Protein AF-A0A2D6R887-F1 (afdb_monomer)

pLDDT: mean 75.61, std 16.03, range [33.53, 92.69]

Sequence (94 aa):
MYEHYVKRRMNLAEIAKRLDQSHGISVSPQALYNWVKRFDLLKYRGKGRNLSGSGKKRPKSKMQLEVERQRRNKMKEVRMRKKDMNRRMGRGKR

Solvent-accessible surface area (backbone atoms only — not comparable to full-atom values): 5816 Å² total; per-residue (Å²): 131,83,83,77,68,69,91,62,69,51,47,56,62,57,51,28,53,47,35,30,75,76,69,70,44,82,54,54,45,66,57,52,49,52,49,28,68,74,68,71,55,69,68,42,65,94,47,72,67,76,65,82,78,75,58,78,77,72,84,73,52,74,67,58,53,50,54,53,50,51,53,52,51,53,52,50,50,54,52,50,53,54,51,52,51,53,56,57,66,61,63,76,77,120

Mean predicted aligned error: 15.7 Å

Foldseek 3Di:
DDPVPPPDADQLVVVQVVCCVPPVDRDDSVVVVVCCVVVVPDDHPPDDRPPVPVDPPPDDDPVRVVVVVVVVVVVVVVVVVVVVVVVVVVVVPD

Nearest PDB structures (foldseek):
  7viv-assembly1_A  TM=8.314E-01  e=7.205E+00  African swine fever virus

Radius of gyration: 24.61 Å; Cα contacts (8 Å, |Δi|>4): 41; chains: 1; bounding box: 57×42×53 Å

Structure (mmCIF, N/CA/C/O backbone):
data_AF-A0A2D6R887-F1
#
_entry.id   AF-A0A2D6R887-F1
#
loop_
_atom_site.group_PDB
_atom_site.id
_atom_site.type_symbol
_atom_site.label_atom_id
_atom_site.label_alt_id
_atom_site.label_comp_id
_atom_site.label_asym_id
_atom_site.label_entity_id
_atom_site.label_seq_id
_atom_site.pdbx_PDB_ins_code
_atom_site.Cartn_x
_atom_site.Cartn_y
_atom_site.Cartn_z
_atom_site.occupancy
_atom_site.B_iso_or_equiv
_atom_site.auth_seq_id
_atom_site.auth_comp_id
_atom_site.auth_asym_id
_atom_site.auth_atom_id
_atom_site.pdbx_PDB_model_num
ATOM 1 N N . MET A 1 1 ? -19.450 -14.106 1.589 1.00 35.28 1 MET A N 1
ATOM 2 C CA . MET A 1 1 ? -17.985 -13.886 1.551 1.00 35.28 1 MET A CA 1
ATOM 3 C C . MET A 1 1 ? -17.734 -12.407 1.268 1.00 35.28 1 MET A C 1
ATOM 5 O O . MET A 1 1 ? -18.006 -11.976 0.163 1.00 35.28 1 MET A O 1
ATOM 9 N N . TYR A 1 2 ? -17.319 -11.649 2.291 1.00 33.53 2 TYR A N 1
ATOM 10 C CA . TYR A 1 2 ? -16.849 -10.250 2.289 1.00 33.53 2 TYR A CA 1
ATOM 11 C C . TYR A 1 2 ? -17.041 -9.423 0.993 1.00 33.53 2 TYR A C 1
ATOM 13 O O . TYR A 1 2 ? -16.122 -9.283 0.188 1.00 33.53 2 TYR A O 1
ATOM 21 N N . GLU A 1 3 ? -18.194 -8.758 0.870 1.00 36.12 3 GLU A N 1
ATOM 22 C CA . GLU A 1 3 ? -18.466 -7.698 -0.122 1.00 36.12 3 GLU A CA 1
ATOM 23 C C . GLU A 1 3 ? -17.684 -6.391 0.132 1.00 36.12 3 GLU A C 1
ATOM 25 O O . GLU A 1 3 ? -17.777 -5.430 -0.628 1.00 36.12 3 GLU A O 1
ATOM 30 N N . HIS A 1 4 ? -16.842 -6.339 1.166 1.00 47.69 4 HIS A N 1
ATOM 31 C CA . HIS A 1 4 ? -16.047 -5.161 1.528 1.00 47.69 4 HIS A CA 1
ATOM 32 C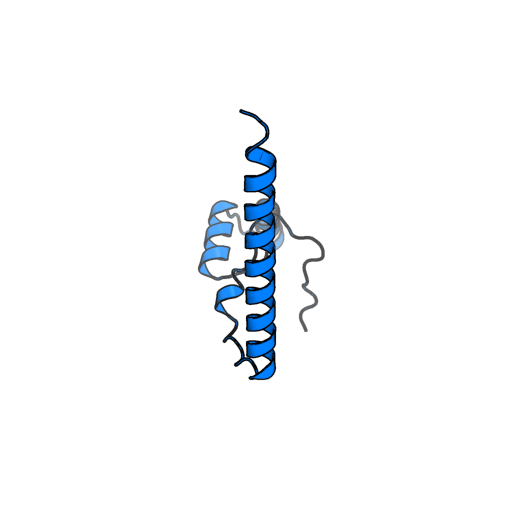 C . HIS A 1 4 ? -14.839 -4.909 0.611 1.00 47.69 4 HIS A C 1
ATOM 34 O O . HIS A 1 4 ? -13.887 -4.232 1.013 1.00 47.69 4 HIS A O 1
ATOM 40 N N . TYR A 1 5 ? -14.833 -5.432 -0.619 1.00 45.25 5 TYR A N 1
ATOM 41 C CA . TYR A 1 5 ? -13.819 -5.064 -1.598 1.00 45.25 5 TYR A CA 1
ATOM 42 C C . TYR A 1 5 ? -13.971 -3.582 -1.926 1.00 45.25 5 TYR A C 1
ATOM 44 O O . TYR A 1 5 ? -14.800 -3.158 -2.724 1.00 45.25 5 TYR A O 1
ATOM 52 N N . VAL A 1 6 ? -13.139 -2.799 -1.249 1.00 53.84 6 VAL A N 1
ATOM 53 C CA . VAL A 1 6 ? -12.869 -1.384 -1.450 1.00 53.84 6 VAL A CA 1
ATOM 54 C C . VAL A 1 6 ? -12.833 -1.084 -2.959 1.00 53.84 6 VAL A C 1
ATOM 56 O O . VAL A 1 6 ? -11.812 -1.300 -3.611 1.00 53.84 6 VAL A O 1
ATOM 59 N N . LYS A 1 7 ? -13.951 -0.587 -3.520 1.00 56.72 7 LYS A N 1
ATOM 60 C CA . LYS A 1 7 ? -14.083 -0.222 -4.950 1.00 56.72 7 LYS A CA 1
ATOM 61 C C . LYS A 1 7 ? -13.046 0.832 -5.369 1.00 56.72 7 LYS A C 1
ATOM 63 O O . LYS A 1 7 ? -12.693 0.926 -6.540 1.00 56.72 7 LYS A O 1
ATOM 68 N N . ARG A 1 8 ? -12.515 1.603 -4.409 1.00 62.12 8 ARG A N 1
ATOM 69 C CA . ARG A 1 8 ? -11.502 2.647 -4.610 1.00 62.12 8 ARG A CA 1
ATOM 70 C C . ARG A 1 8 ? -10.511 2.667 -3.450 1.00 62.12 8 ARG A C 1
ATOM 72 O O . ARG A 1 8 ? -10.917 2.869 -2.313 1.00 62.12 8 ARG A O 1
ATOM 79 N N . ARG A 1 9 ? -9.214 2.468 -3.723 1.00 67.25 9 ARG A N 1
ATOM 80 C CA . ARG A 1 9 ? -8.165 2.517 -2.683 1.00 67.25 9 ARG A CA 1
ATOM 81 C C . ARG A 1 9 ? -8.167 3.892 -2.012 1.00 67.25 9 ARG A C 1
ATOM 83 O O . ARG A 1 9 ? -7.818 4.869 -2.672 1.00 67.25 9 ARG A O 1
ATOM 90 N N . MET A 1 10 ? -8.509 3.936 -0.727 1.00 72.44 10 MET A N 1
ATOM 91 C CA . MET A 1 10 ? -8.418 5.156 0.073 1.00 72.44 10 MET A CA 1
ATOM 92 C C . MET A 1 10 ? -6.961 5.450 0.440 1.00 72.44 10 MET A C 1
ATOM 94 O O . MET A 1 10 ? -6.133 4.536 0.583 1.00 72.44 10 MET A O 1
ATOM 98 N N . ASN A 1 11 ? -6.638 6.733 0.556 1.00 80.19 11 ASN A N 1
ATOM 99 C CA . ASN A 1 11 ? -5.388 7.164 1.175 1.00 80.19 11 ASN A CA 1
ATOM 100 C C . ASN A 1 11 ? -5.512 7.107 2.717 1.00 80.19 11 ASN A C 1
ATOM 102 O O . ASN A 1 11 ? -6.607 6.978 3.260 1.00 80.19 11 ASN A O 1
ATOM 106 N N . LEU A 1 12 ? -4.390 7.170 3.441 1.00 82.38 12 LEU A N 1
ATOM 107 C CA . LEU A 1 12 ? -4.398 7.063 4.910 1.00 82.38 12 LEU A CA 1
ATOM 108 C C . LEU A 1 12 ? -5.164 8.209 5.591 1.00 82.38 12 LEU A C 1
ATOM 110 O O . LEU A 1 12 ? -5.765 7.996 6.638 1.00 82.38 12 LEU A O 1
ATOM 114 N N . ALA A 1 13 ? -5.168 9.403 4.994 1.00 86.00 13 ALA A N 1
ATOM 115 C CA . ALA A 1 13 ? -5.872 10.562 5.538 1.00 86.00 13 ALA A CA 1
ATOM 116 C C . ALA A 1 13 ? -7.399 10.405 5.447 1.00 86.00 13 ALA A C 1
ATOM 118 O O . ALA A 1 13 ? -8.113 10.739 6.385 1.00 86.00 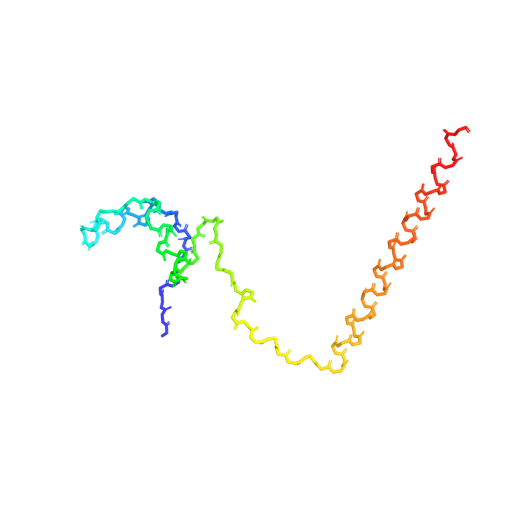13 ALA A O 1
ATOM 119 N N . GLU A 1 14 ? -7.903 9.851 4.347 1.00 84.94 14 GLU A N 1
ATOM 120 C CA . GLU A 1 14 ? -9.316 9.513 4.162 1.00 84.94 14 GLU A CA 1
ATOM 121 C C . GLU A 1 14 ? -9.766 8.442 5.155 1.00 84.94 14 GLU A C 1
ATOM 123 O O . GLU A 1 14 ? -10.853 8.545 5.715 1.00 84.94 14 GLU A O 1
ATOM 128 N N . ILE A 1 15 ? -8.920 7.438 5.412 1.00 84.50 15 ILE A N 1
ATOM 129 C CA . ILE A 1 15 ? -9.219 6.400 6.404 1.00 84.50 15 ILE A CA 1
ATOM 130 C C . ILE A 1 15 ? -9.274 7.009 7.809 1.00 84.50 15 ILE A C 1
ATOM 132 O O . ILE A 1 15 ? -10.218 6.728 8.539 1.00 84.50 15 ILE A O 1
ATOM 136 N N . ALA A 1 16 ? -8.318 7.873 8.166 1.00 88.75 16 ALA A N 1
ATOM 137 C CA . ALA A 1 16 ? -8.324 8.574 9.450 1.00 88.75 16 ALA A CA 1
ATOM 138 C C . ALA A 1 16 ? -9.598 9.419 9.638 1.00 88.75 16 ALA A C 1
ATOM 140 O O . ALA A 1 16 ? -10.270 9.285 10.654 1.00 88.75 16 ALA A O 1
ATOM 141 N N . LYS A 1 17 ? -9.997 10.202 8.623 1.00 90.44 17 LYS A N 1
ATOM 142 C CA . LYS A 1 17 ? -11.255 10.973 8.651 1.00 90.44 17 LYS A CA 1
ATOM 143 C C . LYS A 1 17 ? -12.482 10.082 8.819 1.00 90.44 17 LYS A C 1
ATOM 145 O O . LYS A 1 17 ? -13.403 10.423 9.548 1.00 90.44 17 LYS A O 1
ATOM 150 N N . ARG A 1 18 ? -12.510 8.936 8.140 1.00 87.88 18 ARG A N 1
ATOM 151 C CA . ARG A 1 18 ? -13.642 8.012 8.224 1.00 87.88 18 ARG A CA 1
ATOM 152 C C . ARG A 1 18 ? -13.730 7.346 9.593 1.00 87.88 18 ARG A C 1
ATOM 154 O O . ARG A 1 18 ? -14.837 7.157 10.084 1.00 87.88 18 ARG A O 1
ATOM 161 N N . LEU A 1 19 ? -12.597 6.994 10.199 1.00 87.44 19 LEU A N 1
ATOM 162 C CA . LEU A 1 19 ? -12.544 6.447 11.558 1.00 87.44 19 LEU A CA 1
ATOM 163 C C . LEU A 1 19 ? -13.058 7.449 12.593 1.00 87.44 19 LEU A C 1
ATOM 165 O O . LEU A 1 19 ? -13.815 7.064 13.481 1.00 87.44 19 LEU A O 1
ATOM 169 N N . ASP A 1 20 ? -12.724 8.723 12.417 1.00 92.56 20 ASP A N 1
ATOM 170 C CA . ASP A 1 20 ? -13.250 9.809 13.238 1.00 92.56 20 ASP A CA 1
ATOM 171 C C . ASP A 1 20 ? -14.777 9.943 13.072 1.00 92.56 20 ASP A C 1
ATOM 173 O O . ASP A 1 20 ? -15.528 9.848 14.035 1.00 92.56 20 ASP A O 1
ATOM 177 N N . GLN A 1 21 ? -15.268 10.003 11.830 1.00 91.50 21 GLN A N 1
ATOM 178 C CA . GLN A 1 21 ? -16.700 10.156 11.533 1.00 91.50 21 GLN A CA 1
ATOM 179 C C . GLN A 1 21 ? -17.580 8.967 11.947 1.00 91.50 21 GLN A C 1
ATOM 181 O O . GLN A 1 21 ? -18.733 9.159 12.314 1.00 91.50 21 GLN A O 1
ATOM 186 N N . SER A 1 22 ? -17.083 7.734 11.812 1.00 91.44 22 SER A N 1
ATOM 187 C CA . SER A 1 22 ? -17.892 6.521 12.029 1.00 91.44 22 SER A CA 1
ATOM 188 C C . SER A 1 22 ? -17.759 5.934 13.428 1.00 91.44 22 SER A C 1
ATOM 190 O O . SER A 1 22 ? -18.692 5.295 13.908 1.00 91.44 22 SER A O 1
ATOM 192 N N . HIS A 1 23 ? -16.606 6.128 14.068 1.00 90.88 23 HIS A N 1
ATOM 193 C CA . HIS A 1 23 ? -16.276 5.486 15.337 1.00 90.88 23 HIS A CA 1
ATOM 194 C C . HIS A 1 23 ? -15.752 6.469 16.392 1.00 90.88 23 HIS A C 1
ATOM 196 O O . HIS A 1 23 ? -15.405 6.031 17.485 1.00 90.88 23 HIS A O 1
ATOM 202 N N . GLY A 1 24 ? -15.668 7.773 16.091 1.00 91.81 24 GLY A N 1
ATOM 203 C CA . GLY A 1 24 ? -15.103 8.774 17.002 1.00 91.81 24 GLY A CA 1
ATOM 204 C C . GLY A 1 24 ? -13.611 8.567 17.278 1.00 91.81 24 GLY A C 1
ATOM 205 O O . GLY A 1 24 ? -13.097 9.027 18.295 1.00 91.81 24 GLY A O 1
ATOM 206 N N . ILE A 1 25 ? -12.909 7.820 16.418 1.00 90.19 25 ILE A N 1
ATOM 207 C CA . ILE A 1 25 ? -11.495 7.494 16.612 1.00 90.19 25 ILE A CA 1
ATOM 208 C C . ILE A 1 25 ? -10.649 8.529 15.877 1.00 90.19 25 ILE A C 1
ATOM 210 O O . ILE A 1 25 ? -10.371 8.395 14.682 1.00 90.19 25 ILE A O 1
ATOM 214 N N . SER A 1 26 ? -10.182 9.530 16.620 1.00 92.19 26 SER A N 1
ATOM 215 C CA . SER A 1 26 ? -9.204 10.494 16.122 1.00 92.19 26 SER A CA 1
ATOM 216 C C . SER A 1 26 ? -7.800 9.886 16.146 1.00 92.19 26 SER A C 1
ATOM 218 O O . SER A 1 26 ? -7.247 9.564 17.199 1.00 92.19 26 SER A O 1
ATOM 220 N N . VAL A 1 27 ? -7.216 9.683 14.964 1.00 90.12 27 VAL A N 1
ATOM 221 C CA . VAL A 1 27 ? -5.890 9.075 14.804 1.00 90.12 27 VAL A CA 1
ATOM 222 C C . VAL A 1 27 ? -5.111 9.764 13.691 1.00 90.12 27 VAL A C 1
ATOM 224 O O . VAL A 1 27 ? -5.651 10.090 12.633 1.00 90.12 27 VAL A O 1
ATOM 227 N N . SER A 1 28 ? -3.809 9.971 13.898 1.00 91.12 28 SER A N 1
ATOM 228 C CA . SER A 1 28 ? -2.959 10.541 12.854 1.00 91.12 28 SER A CA 1
ATOM 229 C C . SER A 1 28 ? -2.747 9.539 11.706 1.00 91.12 28 SER A C 1
ATOM 231 O O . SER A 1 28 ? -2.632 8.330 11.944 1.00 91.12 28 SER A O 1
ATOM 233 N N . PRO A 1 29 ? -2.597 10.002 10.449 1.00 87.94 29 PRO A N 1
ATOM 234 C CA . PRO A 1 29 ? -2.290 9.115 9.323 1.00 87.94 29 PRO A CA 1
ATOM 235 C C . PRO A 1 29 ? -1.022 8.273 9.542 1.00 87.94 29 PRO A C 1
ATOM 237 O O . PRO A 1 29 ? -0.930 7.144 9.059 1.00 87.94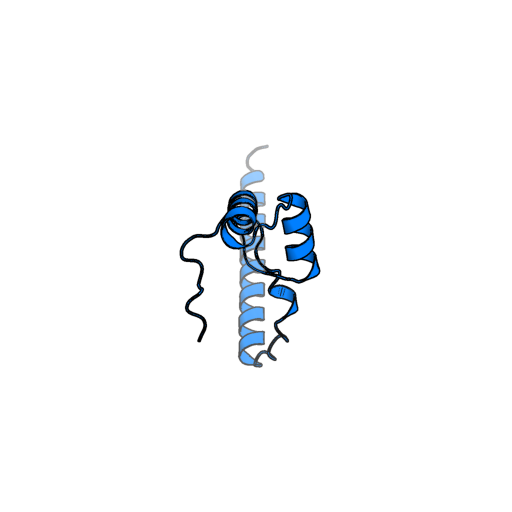 29 PRO A O 1
ATOM 240 N N . GLN A 1 30 ? -0.053 8.800 10.300 1.00 86.00 30 GLN A N 1
ATOM 241 C CA . GLN A 1 30 ? 1.190 8.107 10.634 1.00 86.00 30 GLN A CA 1
ATOM 242 C C . GLN A 1 30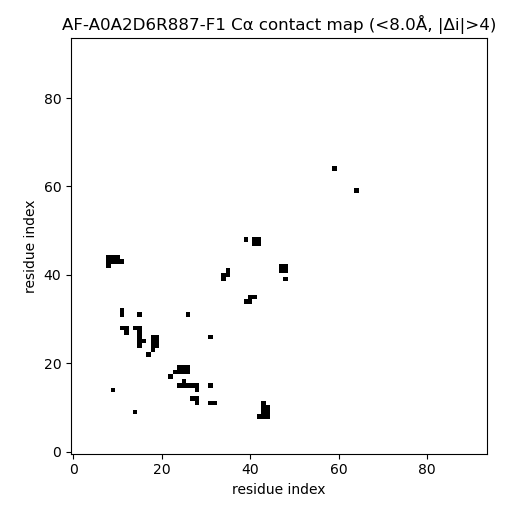 ? 0.980 6.969 11.646 1.00 86.00 30 GLN A C 1
ATOM 244 O O . GLN A 1 30 ? 1.561 5.894 11.492 1.00 86.00 30 GLN A O 1
ATOM 249 N N . ALA A 1 31 ? 0.137 7.168 12.662 1.00 87.94 31 ALA A N 1
ATOM 250 C CA . ALA A 1 31 ? -0.231 6.102 13.593 1.00 87.94 31 ALA A CA 1
ATOM 251 C C . ALA A 1 31 ? -1.003 4.989 12.869 1.00 87.94 31 ALA A C 1
ATOM 253 O O . ALA A 1 31 ? -0.684 3.808 13.025 1.00 87.94 31 ALA A O 1
ATOM 254 N N . LEU A 1 32 ? -1.917 5.374 11.974 1.00 86.50 32 LEU A N 1
ATOM 255 C CA . LEU A 1 32 ? -2.643 4.442 11.118 1.00 86.50 32 LEU A CA 1
ATOM 256 C C . LEU A 1 32 ? -1.689 3.616 10.237 1.00 86.50 32 LEU A C 1
ATOM 258 O O . LEU A 1 32 ? -1.813 2.396 10.151 1.00 86.50 32 LEU A O 1
ATOM 262 N N . TYR A 1 33 ? -0.680 4.259 9.642 1.00 83.25 33 TYR A N 1
ATOM 263 C CA . TYR A 1 33 ? 0.384 3.579 8.902 1.00 83.25 33 TYR A CA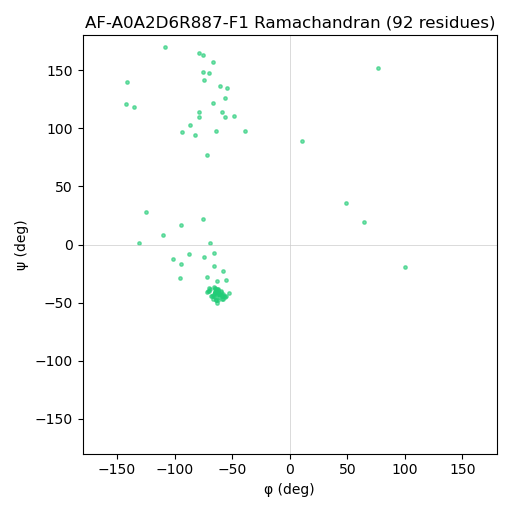 1
ATOM 264 C C . TYR A 1 33 ? 1.133 2.548 9.761 1.00 83.25 33 TYR A C 1
ATOM 266 O O . TYR A 1 33 ? 1.385 1.428 9.306 1.00 83.25 33 TYR A O 1
ATOM 274 N N . ASN A 1 34 ? 1.477 2.904 11.000 1.00 84.69 34 ASN A N 1
ATOM 275 C CA . ASN A 1 34 ? 2.190 2.013 11.913 1.00 84.69 34 ASN A CA 1
ATOM 276 C C . ASN A 1 34 ? 1.353 0.778 12.272 1.00 84.69 34 ASN A C 1
ATOM 278 O O . ASN A 1 34 ? 1.889 -0.329 12.291 1.00 84.69 34 ASN A O 1
ATOM 282 N N . TRP A 1 35 ? 0.047 0.937 12.500 1.00 84.06 35 TRP A N 1
ATOM 283 C CA . TRP A 1 35 ? -0.862 -0.183 12.764 1.00 84.06 35 TRP A CA 1
ATOM 284 C C . TRP A 1 35 ? -1.022 -1.089 11.551 1.00 84.06 35 TRP A C 1
ATOM 286 O O . TRP A 1 35 ? -0.857 -2.302 11.664 1.00 84.06 35 TRP A O 1
ATOM 296 N N . VAL A 1 36 ? -1.248 -0.500 10.376 1.00 78.44 36 VAL A N 1
ATOM 297 C CA . VAL A 1 36 ? -1.328 -1.234 9.108 1.00 78.44 36 VAL A CA 1
ATOM 298 C C . VAL A 1 36 ? -0.065 -2.062 8.875 1.00 78.44 36 VAL A C 1
ATOM 300 O O . VAL A 1 36 ? -0.153 -3.240 8.537 1.00 78.44 36 VAL A O 1
ATOM 303 N N . LYS A 1 37 ? 1.115 -1.478 9.117 1.00 76.19 37 LYS A N 1
ATOM 304 C CA . LYS A 1 37 ? 2.401 -2.175 8.995 1.00 76.19 37 LYS A CA 1
ATOM 305 C C . LYS A 1 37 ? 2.572 -3.281 10.041 1.00 76.19 37 LYS A C 1
ATOM 307 O O . LYS A 1 37 ? 3.071 -4.348 9.700 1.00 76.19 37 LYS A O 1
ATOM 312 N N . ARG A 1 38 ? 2.210 -3.024 11.302 1.00 78.38 38 ARG A N 1
ATOM 313 C CA . ARG A 1 38 ? 2.411 -3.953 12.427 1.00 78.38 38 ARG A CA 1
ATOM 314 C C . ARG A 1 38 ? 1.500 -5.177 12.347 1.00 78.38 38 ARG A C 1
ATOM 316 O O . ARG A 1 38 ? 1.935 -6.267 12.693 1.00 78.38 38 ARG A O 1
ATOM 323 N N . PHE A 1 39 ? 0.264 -4.992 11.897 1.00 77.00 39 PHE A N 1
ATOM 324 C CA . PHE A 1 39 ? -0.777 -6.021 11.920 1.00 77.00 39 PHE A CA 1
ATOM 325 C C . PHE A 1 39 ? -1.146 -6.549 10.513 1.00 77.00 39 PHE A C 1
ATOM 327 O O . PHE A 1 39 ? -2.117 -7.285 10.374 1.00 77.00 39 PHE A O 1
ATOM 334 N N . ASP A 1 40 ? -0.397 -6.165 9.467 1.00 70.38 40 ASP A N 1
ATOM 335 C CA . ASP A 1 40 ? -0.667 -6.465 8.040 1.00 70.38 40 ASP A CA 1
ATOM 336 C C . ASP A 1 40 ? -2.120 -6.156 7.604 1.00 70.38 40 ASP A C 1
ATOM 338 O O . ASP A 1 40 ? -2.736 -6.849 6.783 1.00 70.38 40 ASP A O 1
ATOM 342 N N . LEU A 1 41 ? -2.687 -5.084 8.169 1.00 67.31 41 LEU A N 1
ATOM 343 C CA . LEU A 1 41 ? -4.067 -4.662 7.938 1.00 67.31 41 LEU A CA 1
ATOM 344 C C . LEU A 1 41 ? -4.153 -3.859 6.627 1.00 67.31 41 LEU A C 1
ATOM 346 O O . LEU A 1 41 ? -3.987 -2.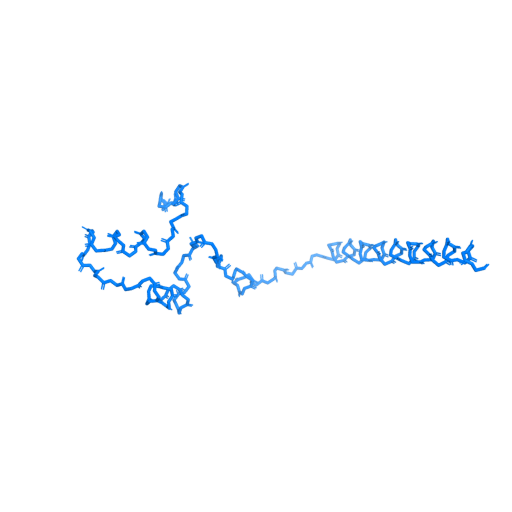650 6.617 1.00 67.31 41 LEU A O 1
ATOM 350 N N . LEU A 1 42 ? -4.485 -4.524 5.517 1.00 65.31 42 LEU A N 1
ATOM 351 C CA . LEU A 1 42 ? -4.980 -3.936 4.252 1.00 65.31 42 LEU A CA 1
ATOM 352 C C . LEU A 1 42 ? -4.017 -3.230 3.263 1.00 65.31 42 LEU A C 1
ATOM 354 O O . LEU A 1 42 ? -2.996 -2.626 3.574 1.00 65.31 42 LEU A O 1
ATOM 358 N N . LYS A 1 43 ? -4.446 -3.307 1.988 1.00 61.25 43 LYS A N 1
ATOM 359 C CA . LYS A 1 43 ? -3.918 -2.613 0.800 1.00 61.25 43 LYS A CA 1
ATOM 360 C C . LYS A 1 43 ? -4.421 -1.160 0.772 1.00 61.25 43 LYS A C 1
ATOM 362 O O . LYS A 1 43 ? -5.585 -0.940 0.443 1.00 61.25 43 LYS A O 1
ATOM 367 N N . TYR A 1 44 ? -3.554 -0.176 0.994 1.00 62.12 44 TYR A N 1
ATOM 368 C CA . TYR A 1 44 ? -3.854 1.242 0.743 1.00 62.12 44 TYR A CA 1
ATOM 369 C C . TYR A 1 44 ? -3.083 1.761 -0.487 1.00 62.12 44 TYR A C 1
ATOM 371 O O . TYR A 1 44 ? -2.246 1.062 -1.072 1.00 62.12 44 TYR A O 1
ATOM 379 N N . ARG A 1 45 ? -3.403 2.966 -0.978 1.00 51.72 45 ARG A N 1
ATOM 380 C CA . ARG A 1 45 ? -2.702 3.551 -2.139 1.00 51.72 45 ARG A CA 1
ATOM 381 C C . ARG A 1 45 ? -1.239 3.848 -1.766 1.00 51.72 45 ARG A C 1
ATOM 383 O O . ARG A 1 45 ? -0.988 4.594 -0.832 1.00 51.72 45 ARG A O 1
ATOM 390 N N . GLY A 1 46 ? -0.279 3.269 -2.494 1.00 54.75 46 GLY A N 1
ATOM 391 C CA . GLY A 1 46 ? 1.160 3.531 -2.311 1.00 54.75 46 GLY A CA 1
ATOM 392 C C . GLY A 1 46 ? 1.946 2.484 -1.508 1.00 54.75 46 GLY A C 1
ATOM 393 O O . GLY A 1 46 ? 3.153 2.393 -1.698 1.00 54.75 46 GLY A O 1
ATOM 394 N N . LYS A 1 47 ? 1.300 1.624 -0.705 1.00 56.09 47 LYS A N 1
ATOM 395 C CA . LYS A 1 47 ? 1.914 0.370 -0.228 1.00 56.09 47 LYS A CA 1
ATOM 396 C C . LYS A 1 47 ? 0.941 -0.792 -0.354 1.00 56.09 47 LYS A C 1
ATOM 398 O O . LYS A 1 47 ? -0.145 -0.798 0.219 1.00 56.09 47 LYS A O 1
ATOM 403 N N . GLY A 1 48 ? 1.337 -1.776 -1.156 1.00 55.81 48 GLY A N 1
ATOM 404 C CA . GLY A 1 48 ? 0.672 -3.072 -1.182 1.00 55.81 48 GLY A CA 1
ATOM 405 C C . GLY A 1 48 ? 1.054 -3.903 0.042 1.00 55.81 48 GLY A C 1
ATOM 406 O O . GLY A 1 48 ? 2.064 -3.639 0.690 1.00 55.81 48 GLY A O 1
ATOM 407 N N . ARG A 1 49 ? 0.269 -4.945 0.320 1.00 55.41 49 ARG A N 1
ATOM 408 C CA . ARG A 1 49 ? 0.698 -6.028 1.213 1.00 55.41 49 ARG A CA 1
ATOM 409 C C . ARG A 1 49 ? 1.950 -6.683 0.623 1.00 55.41 49 ARG A C 1
ATOM 411 O O . ARG A 1 49 ? 1.968 -6.963 -0.580 1.00 55.41 49 ARG A O 1
ATOM 418 N N . ASN A 1 50 ? 2.958 -6.969 1.448 1.00 57.25 50 ASN A N 1
ATOM 419 C CA . ASN A 1 50 ? 4.070 -7.840 1.061 1.00 57.25 50 ASN 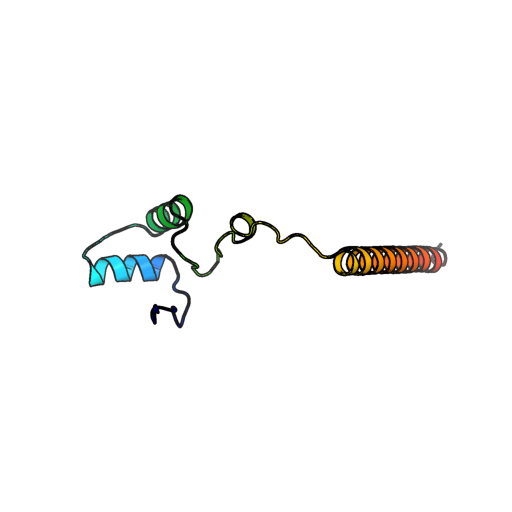A CA 1
ATOM 420 C C . ASN A 1 50 ? 3.559 -9.288 0.996 1.00 57.25 50 ASN A C 1
ATOM 422 O O . ASN A 1 50 ? 3.799 -10.109 1.874 1.00 57.25 50 ASN A O 1
ATOM 426 N N . LEU A 1 51 ? 2.835 -9.609 -0.079 1.00 54.44 51 LEU A N 1
ATOM 427 C CA . LEU A 1 51 ? 2.313 -10.954 -0.352 1.00 54.44 51 LEU A CA 1
ATOM 428 C C . LEU A 1 51 ? 3.430 -11.979 -0.623 1.00 54.44 51 LEU A C 1
ATOM 430 O O . LEU A 1 51 ? 3.159 -13.172 -0.727 1.00 54.44 51 LEU A O 1
ATOM 434 N N . SER A 1 52 ? 4.685 -11.533 -0.723 1.00 56.66 52 SER A N 1
ATOM 435 C CA . SER A 1 52 ? 5.856 -12.386 -0.928 1.00 56.66 52 SER A CA 1
ATOM 436 C C . SER A 1 52 ? 6.155 -13.321 0.250 1.00 56.66 52 SER A C 1
ATOM 438 O O . SER A 1 52 ? 6.854 -14.309 0.043 1.00 56.66 52 SER A O 1
ATOM 440 N N . GLY A 1 53 ? 5.627 -13.048 1.452 1.00 54.94 53 GLY A N 1
ATOM 441 C CA . GLY A 1 53 ? 5.878 -13.857 2.654 1.00 54.94 53 GLY A CA 1
ATOM 442 C C . GLY A 1 53 ? 4.847 -14.952 2.957 1.00 54.94 53 GLY A C 1
ATOM 443 O O . GLY A 1 53 ? 5.141 -15.852 3.733 1.00 54.94 53 GLY A O 1
ATOM 444 N N . SER A 1 54 ? 3.648 -14.907 2.362 1.00 52.19 54 SER A N 1
ATOM 445 C CA . SER A 1 54 ? 2.530 -15.789 2.760 1.00 52.19 54 SER A CA 1
ATOM 446 C C . SER A 1 54 ? 2.303 -16.984 1.821 1.00 52.19 54 SER A C 1
ATOM 448 O O . SER A 1 54 ? 1.620 -17.944 2.170 1.00 52.19 54 SER A O 1
ATOM 450 N N . GLY A 1 55 ? 2.921 -16.998 0.640 1.00 56.97 55 GLY A N 1
ATOM 451 C CA . GLY A 1 55 ? 2.876 -18.168 -0.230 1.00 56.97 55 GLY A CA 1
ATOM 452 C C . GLY A 1 55 ? 3.981 -19.154 0.128 1.00 56.97 55 GLY A C 1
ATOM 453 O O . GLY A 1 55 ? 5.114 -18.954 -0.310 1.00 56.97 55 GLY A O 1
ATOM 454 N N . LYS A 1 56 ? 3.672 -20.260 0.828 1.00 62.09 56 LYS A N 1
ATOM 455 C CA . LYS A 1 56 ? 4.497 -21.479 0.706 1.00 62.09 56 LYS A CA 1
ATOM 456 C C . LYS A 1 56 ? 4.667 -21.718 -0.795 1.00 62.09 56 LYS A C 1
ATOM 458 O O . LYS A 1 56 ? 3.678 -21.974 -1.484 1.00 62.09 56 LYS A O 1
ATOM 463 N N . LYS A 1 57 ? 5.882 -21.536 -1.330 1.00 65.12 57 LYS A N 1
ATOM 464 C CA . LYS A 1 57 ? 6.150 -21.743 -2.759 1.00 65.12 57 LYS A CA 1
ATOM 465 C C . LYS A 1 57 ? 5.729 -23.173 -3.072 1.00 65.12 57 LYS A C 1
ATOM 467 O O . LYS A 1 57 ? 6.355 -24.109 -2.584 1.00 65.12 57 LYS A O 1
ATOM 472 N N . ARG A 1 58 ? 4.641 -23.334 -3.831 1.00 73.44 58 ARG A N 1
ATOM 473 C CA . ARG A 1 58 ? 4.198 -24.655 -4.276 1.00 73.44 58 ARG A CA 1
ATOM 474 C C . ARG A 1 58 ? 5.377 -25.330 -4.988 1.00 73.44 58 ARG A C 1
ATOM 476 O O . ARG A 1 58 ? 6.048 -24.651 -5.775 1.00 73.44 58 ARG A O 1
ATOM 483 N N . PRO A 1 59 ? 5.664 -26.611 -4.701 1.00 78.88 59 PRO A N 1
ATOM 484 C CA . PRO A 1 59 ? 6.724 -27.324 -5.395 1.00 78.88 59 PRO A CA 1
ATOM 485 C C . PRO A 1 59 ? 6.442 -27.272 -6.899 1.00 78.88 59 PRO A C 1
ATOM 487 O O . PRO A 1 59 ? 5.338 -27.581 -7.348 1.00 78.88 59 PRO A O 1
ATOM 490 N N . LYS A 1 60 ? 7.423 -26.798 -7.671 1.00 81.81 60 LYS A N 1
ATOM 491 C CA . LYS A 1 60 ? 7.315 -26.720 -9.131 1.00 81.81 60 LYS A CA 1
ATOM 492 C C . LYS A 1 60 ? 7.448 -28.122 -9.712 1.00 81.81 60 LYS A C 1
ATOM 494 O O . LYS A 1 60 ? 8.282 -28.900 -9.249 1.00 81.81 60 LYS A O 1
ATOM 499 N N . SER A 1 61 ? 6.671 -28.436 -10.745 1.00 86.25 61 SER A N 1
ATOM 500 C CA . SER A 1 61 ? 6.842 -29.703 -11.464 1.00 86.25 61 SER A CA 1
ATOM 501 C C . SER A 1 61 ? 8.189 -29.736 -12.204 1.00 86.25 61 SER A C 1
ATOM 503 O O . SER A 1 61 ? 8.754 -28.688 -12.535 1.00 86.25 61 SER A O 1
ATOM 505 N N . LYS A 1 62 ? 8.703 -30.938 -12.511 1.00 89.00 62 LYS A N 1
ATOM 506 C CA . LYS A 1 62 ? 9.959 -31.107 -13.275 1.00 89.00 62 LYS A CA 1
ATOM 507 C C . LYS A 1 62 ? 9.933 -30.329 -14.600 1.00 89.00 62 LYS A C 1
ATOM 509 O O . LYS A 1 62 ? 10.891 -29.637 -14.928 1.00 89.00 62 LYS A O 1
ATOM 514 N N . MET A 1 63 ? 8.799 -30.356 -15.302 1.00 88.38 63 MET A N 1
ATOM 515 C CA . MET A 1 63 ? 8.604 -29.621 -16.556 1.00 88.38 63 MET A CA 1
ATOM 516 C C . MET A 1 63 ? 8.649 -28.096 -16.362 1.00 88.38 63 MET A C 1
ATOM 518 O O . MET A 1 63 ? 9.262 -27.392 -17.159 1.00 88.38 63 MET A O 1
ATOM 522 N N . GLN A 1 64 ? 8.056 -27.568 -15.285 1.00 85.81 64 GLN A N 1
ATOM 523 C CA . GLN A 1 64 ? 8.112 -26.130 -14.986 1.00 85.81 64 GLN A CA 1
ATOM 524 C C . GLN A 1 64 ? 9.544 -25.651 -14.718 1.00 85.81 64 GLN A C 1
ATOM 526 O O . GLN A 1 64 ? 9.922 -24.560 -15.149 1.00 85.81 64 GLN A O 1
ATOM 531 N N . LEU A 1 65 ? 10.347 -26.464 -14.029 1.00 87.38 65 LEU A N 1
ATOM 532 C CA . LEU A 1 65 ? 11.756 -26.160 -13.775 1.00 87.38 65 LEU A CA 1
ATOM 533 C C . LEU A 1 65 ? 12.574 -26.125 -15.071 1.00 87.38 65 LEU A C 1
ATOM 535 O O . LEU A 1 65 ? 13.393 -25.220 -15.247 1.00 87.38 65 LEU A O 1
ATOM 539 N N . GLU A 1 66 ? 12.322 -27.060 -15.987 1.00 89.44 66 GLU A N 1
ATOM 540 C CA . GLU A 1 66 ? 13.020 -27.127 -17.273 1.00 89.44 66 GLU A CA 1
ATOM 541 C C . GLU A 1 66 ? 12.664 -25.939 -18.179 1.00 89.44 66 GLU A C 1
ATOM 543 O O . GLU A 1 66 ? 13.546 -25.266 -18.712 1.00 89.44 66 GLU A O 1
ATOM 548 N N . VAL A 1 67 ? 11.381 -25.574 -18.263 1.00 91.19 67 VAL A N 1
ATOM 549 C CA . VAL A 1 67 ? 10.934 -24.398 -19.030 1.00 91.19 67 VAL A CA 1
ATOM 550 C C . VAL A 1 67 ? 11.553 -23.105 -18.486 1.00 91.19 67 VAL A C 1
ATOM 552 O O . VAL A 1 67 ? 11.998 -22.248 -19.255 1.00 91.19 67 VAL A O 1
ATOM 555 N N . GLU A 1 68 ? 11.636 -22.945 -17.162 1.00 89.19 68 GLU A N 1
ATOM 556 C CA . GLU A 1 68 ? 12.311 -21.789 -16.562 1.00 89.19 68 GLU A CA 1
ATOM 557 C C . GLU A 1 68 ? 13.812 -21.759 -16.856 1.00 89.19 68 GLU A C 1
ATOM 559 O O . GLU A 1 68 ? 14.373 -20.679 -17.071 1.00 89.19 68 GLU A O 1
ATOM 564 N N . ARG A 1 69 ? 14.465 -22.924 -16.873 1.00 90.62 69 ARG A N 1
ATOM 565 C CA . ARG A 1 69 ? 15.882 -23.057 -17.220 1.00 90.62 69 ARG A CA 1
ATOM 566 C C . ARG A 1 69 ? 16.125 -22.648 -18.671 1.00 90.62 69 ARG A C 1
ATOM 568 O O . ARG A 1 69 ? 16.986 -21.805 -18.926 1.00 90.62 69 ARG A O 1
ATOM 575 N N . GLN A 1 70 ? 15.314 -23.147 -19.600 1.00 90.25 70 GLN A N 1
ATOM 576 C CA . GLN A 1 70 ? 15.398 -22.784 -21.015 1.00 90.25 70 GLN A CA 1
ATOM 577 C C . GLN A 1 70 ? 15.150 -21.289 -21.244 1.00 90.25 70 GLN A C 1
ATOM 579 O O . GLN A 1 70 ? 15.912 -20.641 -21.965 1.00 90.25 70 GLN A O 1
ATOM 584 N N . ARG A 1 71 ? 14.141 -20.701 -20.583 1.00 91.62 71 ARG A N 1
ATOM 585 C CA . ARG A 1 71 ? 13.880 -19.251 -20.649 1.00 91.62 71 ARG A CA 1
ATOM 586 C C . ARG A 1 71 ? 15.077 -18.434 -20.165 1.00 91.62 71 ARG A C 1
ATOM 588 O O . ARG A 1 71 ? 15.463 -17.476 -20.832 1.00 91.62 71 ARG A O 1
ATOM 595 N N . ARG A 1 72 ? 15.702 -18.821 -19.045 1.00 91.00 72 ARG A N 1
ATOM 596 C CA . ARG A 1 72 ? 16.911 -18.147 -18.539 1.00 91.00 72 ARG A CA 1
ATOM 597 C C . ARG A 1 72 ? 18.078 -18.252 -19.516 1.00 91.00 72 ARG A C 1
ATOM 599 O O . ARG A 1 72 ? 18.761 -17.254 -19.734 1.00 91.00 72 ARG A O 1
ATOM 606 N N . ASN A 1 73 ? 18.294 -19.420 -20.114 1.00 92.06 73 ASN A N 1
ATOM 607 C CA . ASN A 1 73 ? 19.379 -19.626 -21.073 1.00 92.06 73 ASN A CA 1
ATOM 608 C C . ASN A 1 73 ? 19.185 -18.776 -22.335 1.00 92.06 73 ASN A C 1
ATOM 610 O O . ASN A 1 73 ? 20.102 -18.049 -22.712 1.00 92.06 73 ASN A O 1
ATOM 614 N N . LYS A 1 74 ? 17.969 -18.742 -22.900 1.00 91.81 74 LYS A N 1
ATOM 615 C CA . LYS A 1 74 ? 17.641 -17.863 -24.037 1.00 91.81 74 LYS A CA 1
ATOM 616 C C . LYS A 1 74 ? 17.876 -16.387 -23.714 1.00 91.81 74 LYS A C 1
ATOM 618 O O . LYS A 1 74 ? 18.455 -15.663 -24.517 1.00 91.81 74 LYS A O 1
ATOM 623 N N . MET A 1 75 ? 17.481 -15.925 -22.523 1.00 89.25 75 MET A N 1
ATOM 624 C CA . MET A 1 75 ? 17.725 -14.533 -22.124 1.00 89.25 75 MET A CA 1
ATOM 625 C C . MET A 1 75 ? 19.216 -14.205 -21.996 1.00 89.25 75 MET A C 1
ATOM 627 O O . MET A 1 75 ? 19.637 -13.119 -22.401 1.00 89.25 75 MET A O 1
ATOM 631 N N . LYS A 1 76 ? 20.024 -15.129 -21.458 1.00 92.69 76 LYS A N 1
ATOM 632 C CA . LYS A 1 76 ? 21.484 -14.966 -21.402 1.00 92.69 76 LYS A CA 1
ATOM 633 C C . LYS A 1 76 ? 22.076 -14.856 -22.804 1.00 92.69 76 LYS A C 1
ATOM 635 O O . LYS A 1 76 ? 22.864 -13.94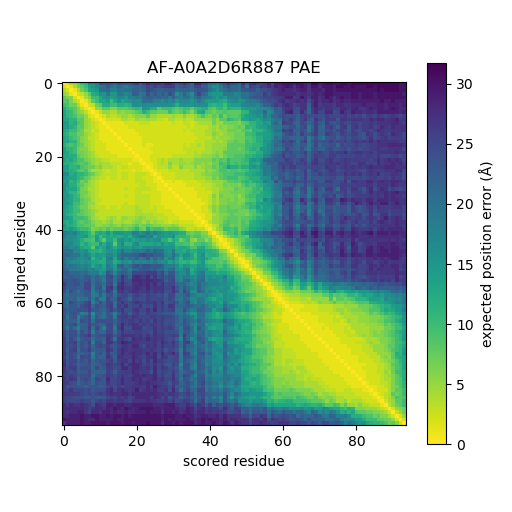8 -23.048 1.00 92.69 76 LYS A O 1
ATOM 640 N N . GLU A 1 77 ? 21.654 -15.720 -23.719 1.00 91.12 77 GLU A N 1
ATOM 641 C CA . GLU A 1 77 ? 22.131 -15.719 -25.101 1.00 91.12 77 GLU A CA 1
ATOM 642 C C . GLU A 1 77 ? 21.781 -14.412 -25.824 1.00 91.12 77 GLU A C 1
ATOM 644 O O . GLU A 1 77 ? 22.656 -13.764 -26.395 1.00 91.12 77 GLU A O 1
ATOM 649 N N . VAL A 1 78 ? 20.530 -13.951 -25.720 1.00 92.06 78 VAL A N 1
ATOM 650 C CA . VAL A 1 78 ? 20.101 -12.668 -26.299 1.00 92.06 78 VAL A CA 1
ATOM 651 C C . VAL A 1 78 ? 20.907 -11.504 -25.719 1.00 92.06 78 VAL A C 1
ATOM 653 O O . VAL A 1 78 ? 21.304 -10.598 -26.453 1.00 92.06 78 VAL A O 1
ATOM 656 N N . ARG A 1 79 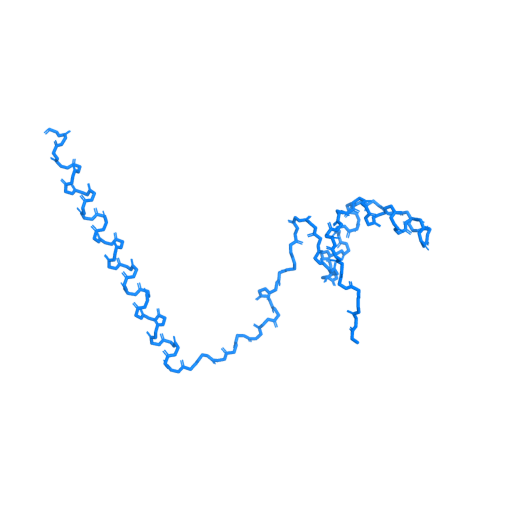? 21.189 -11.519 -24.410 1.00 90.19 79 ARG A N 1
ATOM 657 C CA . ARG A 1 79 ? 22.006 -10.483 -23.763 1.00 90.19 79 ARG A CA 1
ATOM 658 C C . ARG A 1 79 ? 23.446 -10.489 -24.275 1.00 90.19 79 ARG A C 1
ATOM 660 O O . ARG A 1 79 ? 23.991 -9.413 -24.514 1.00 90.19 79 ARG A O 1
ATOM 667 N N . MET A 1 80 ? 24.041 -11.666 -24.463 1.00 89.94 80 MET A N 1
ATOM 668 C CA . MET A 1 80 ? 25.383 -11.811 -25.036 1.00 89.94 80 MET A CA 1
ATOM 669 C C . MET A 1 80 ? 25.420 -11.314 -26.482 1.00 89.94 80 MET A C 1
ATOM 671 O O . MET A 1 80 ? 26.230 -10.446 -26.792 1.00 89.94 80 MET A O 1
ATOM 675 N N . ARG A 1 81 ? 24.462 -11.730 -27.322 1.00 87.44 81 ARG A N 1
ATOM 676 C CA . ARG A 1 81 ? 24.336 -11.251 -28.710 1.00 87.44 81 ARG A CA 1
ATOM 677 C C . ARG A 1 81 ? 24.214 -9.727 -28.787 1.00 87.44 81 ARG A C 1
ATOM 679 O O . ARG A 1 81 ? 24.920 -9.096 -29.568 1.00 87.44 81 ARG A O 1
ATOM 686 N N . LYS A 1 82 ? 23.378 -9.115 -27.935 1.00 85.88 82 LYS A N 1
ATOM 687 C CA . LYS A 1 82 ? 23.254 -7.647 -27.850 1.00 85.88 82 LYS A CA 1
ATOM 688 C C . LYS A 1 82 ? 24.568 -6.977 -27.437 1.00 85.88 82 LYS A C 1
ATOM 690 O O . LYS A 1 82 ? 24.935 -5.952 -28.007 1.00 85.88 82 LYS A O 1
ATOM 695 N N . LYS A 1 83 ? 25.284 -7.544 -26.461 1.00 85.19 83 LYS A N 1
ATOM 696 C CA . LYS A 1 83 ? 26.579 -7.022 -25.999 1.00 85.19 83 LYS A CA 1
ATOM 697 C C . LYS A 1 83 ? 27.649 -7.113 -27.090 1.00 85.19 83 LYS A C 1
ATOM 699 O O . LYS A 1 83 ? 28.398 -6.156 -27.275 1.00 85.19 83 LYS A O 1
ATOM 704 N N . ASP A 1 84 ? 27.697 -8.220 -27.822 1.00 85.12 84 ASP A N 1
ATOM 705 C CA . ASP A 1 84 ? 28.666 -8.434 -28.898 1.00 85.12 84 ASP A CA 1
ATOM 706 C C . ASP A 1 84 ? 28.378 -7.553 -30.115 1.00 85.12 84 ASP A C 1
ATOM 708 O O . ASP A 1 84 ? 29.301 -6.952 -30.662 1.00 85.12 84 ASP A O 1
ATOM 712 N N . MET A 1 85 ? 27.106 -7.373 -30.482 1.00 80.31 85 MET A N 1
ATOM 713 C CA . MET A 1 85 ? 26.711 -6.380 -31.486 1.00 80.31 85 MET A CA 1
ATOM 714 C C . MET A 1 85 ? 27.142 -4.965 -31.095 1.00 80.31 85 MET A C 1
ATOM 716 O O . MET A 1 85 ? 27.730 -4.257 -31.910 1.00 80.31 85 MET A O 1
ATOM 720 N N . ASN A 1 86 ? 26.897 -4.560 -29.845 1.00 79.69 86 ASN A N 1
ATOM 721 C CA . ASN A 1 86 ? 27.275 -3.229 -29.370 1.00 79.69 86 ASN A CA 1
ATOM 722 C C . ASN A 1 86 ? 28.802 -3.019 -29.413 1.00 79.69 86 ASN A C 1
ATOM 724 O O . ASN A 1 86 ? 29.280 -1.959 -29.804 1.00 79.69 86 ASN A O 1
ATOM 728 N N . ARG A 1 87 ? 29.587 -4.056 -29.086 1.00 77.81 87 ARG A N 1
ATOM 729 C CA . ARG A 1 87 ? 31.055 -4.036 -29.220 1.00 77.81 87 ARG A CA 1
ATOM 730 C C . ARG A 1 87 ? 31.526 -3.933 -30.671 1.00 77.81 87 ARG A C 1
ATOM 732 O O . ARG A 1 87 ? 32.513 -3.250 -30.924 1.00 77.81 87 ARG A O 1
ATOM 739 N N . ARG A 1 88 ? 30.851 -4.603 -31.612 1.00 71.88 88 ARG A N 1
ATOM 740 C CA . ARG A 1 88 ? 31.179 -4.535 -33.046 1.00 71.88 88 ARG A CA 1
ATOM 741 C C . ARG A 1 88 ? 30.875 -3.155 -33.629 1.00 71.88 88 ARG A C 1
ATOM 743 O O . ARG A 1 88 ? 31.733 -2.598 -34.300 1.00 71.88 88 ARG A O 1
ATOM 750 N N . MET A 1 89 ? 29.719 -2.571 -33.309 1.00 66.88 89 MET A N 1
ATOM 751 C CA . MET A 1 89 ? 29.361 -1.226 -33.788 1.00 66.88 89 MET A CA 1
ATOM 752 C C . MET A 1 89 ? 30.166 -0.106 -33.110 1.00 66.88 89 MET A C 1
ATOM 754 O O . MET A 1 89 ? 30.420 0.923 -33.725 1.00 66.88 89 MET A O 1
ATOM 758 N N . GLY A 1 90 ? 30.633 -0.308 -31.874 1.00 60.19 90 GLY A N 1
ATOM 759 C CA . GLY A 1 90 ? 31.518 0.637 -31.182 1.00 60.19 90 GLY A CA 1
ATOM 760 C C . GLY A 1 90 ? 32.973 0.650 -31.674 1.00 60.19 90 GLY A C 1
ATOM 761 O O . GLY A 1 90 ? 33.724 1.543 -31.295 1.00 60.19 90 GLY A O 1
ATOM 762 N N . ARG A 1 91 ? 33.391 -0.316 -32.506 1.00 59.12 91 ARG A N 1
ATOM 763 C CA . ARG A 1 91 ? 34.755 -0.395 -33.066 1.00 59.12 91 ARG A CA 1
ATOM 764 C C . ARG A 1 91 ? 34.953 0.386 -34.372 1.00 59.12 91 ARG A C 1
ATOM 766 O O . ARG A 1 91 ? 36.091 0.523 -34.789 1.00 59.12 91 ARG A O 1
ATOM 773 N N . GLY A 1 92 ? 33.891 0.921 -34.980 1.00 53.34 92 GLY A N 1
ATOM 774 C CA . GLY A 1 92 ? 33.965 1.760 -36.189 1.00 53.34 92 GLY A CA 1
ATOM 775 C C . GLY A 1 92 ? 34.007 3.269 -35.921 1.00 53.34 92 GLY A C 1
ATOM 776 O O . GLY A 1 92 ? 33.677 4.046 -36.807 1.00 53.34 92 GLY A O 1
ATOM 777 N N . LYS A 1 93 ? 34.316 3.690 -34.685 1.00 56.22 93 LYS A N 1
ATOM 778 C CA . LYS A 1 93 ? 34.281 5.099 -34.246 1.00 56.22 93 LYS A CA 1
ATOM 779 C C . LYS A 1 93 ? 35.607 5.584 -33.639 1.00 56.22 93 LYS A C 1
ATOM 781 O O . LYS A 1 93 ? 35.600 6.449 -32.765 1.00 56.22 93 LYS A O 1
ATOM 786 N N . ARG A 1 94 ? 36.725 4.991 -34.058 1.00 49.94 94 ARG A N 1
ATOM 787 C CA . ARG A 1 94 ? 38.085 5.447 -33.755 1.00 49.94 94 ARG A CA 1
ATOM 788 C C . ARG A 1 94 ? 38.864 5.582 -35.043 1.00 49.94 94 ARG A C 1
ATOM 790 O O . ARG A 1 94 ? 38.688 4.677 -35.886 1.00 49.94 94 ARG A O 1
#

Secondary structure (DSSP, 8-state):
------SS---HHHHHHHHHHHH-----HHHHHHHHHHHT---BTTB---GGGT---PPPPHHHHHHHHHHHHHHHHHHHHHHHHHHHHGGG--